Protein AF-A0A9D4CAH9-F1 (afdb_monomer)

Foldseek 3Di:
DPPPDDDDDPVVCVVLLHFQPPQPDDEQRRVLVVLSQVVQPHDDDDDPVDDDDDDDDPDDPDDDPDDPRHVVNVLVSLVQRVVVNSVVVCVVVVNDPPPPPVPPPPPRRPDND

Organism: Dreissena polymorpha (NCBI:txid45954)

Structure (mmCIF, N/CA/C/O backbone):
data_AF-A0A9D4CAH9-F1
#
_entry.id   AF-A0A9D4CAH9-F1
#
loop_
_atom_site.group_PDB
_atom_site.id
_atom_site.type_symbol
_atom_site.label_atom_id
_atom_site.label_alt_id
_atom_site.label_comp_id
_atom_site.label_asym_id
_atom_site.label_entity_id
_atom_site.label_seq_id
_atom_site.pdbx_PDB_ins_code
_atom_site.Cartn_x
_atom_site.Cartn_y
_atom_site.Cartn_z
_atom_site.occupancy
_atom_site.B_iso_or_equiv
_atom_site.auth_seq_id
_atom_site.auth_comp_id
_atom_site.auth_asym_id
_atom_site.auth_atom_id
_atom_site.pdbx_PDB_model_num
ATOM 1 N N . MET A 1 1 ? 2.549 -4.956 3.565 1.00 95.00 1 MET A N 1
ATOM 2 C CA . MET A 1 1 ? 2.276 -6.246 2.878 1.00 95.00 1 MET A CA 1
ATOM 3 C C . MET A 1 1 ? 3.073 -6.367 1.583 1.00 95.00 1 MET A C 1
ATOM 5 O O . MET A 1 1 ? 3.608 -5.366 1.116 1.00 95.00 1 MET A O 1
ATOM 9 N N . ALA A 1 2 ? 3.131 -7.566 0.989 1.00 93.81 2 ALA A N 1
ATOM 10 C CA . ALA A 1 2 ? 3.801 -7.791 -0.297 1.00 93.81 2 ALA A CA 1
ATOM 11 C C . ALA A 1 2 ? 3.074 -7.129 -1.487 1.00 93.81 2 ALA A C 1
ATOM 13 O O . ALA A 1 2 ? 3.735 -6.618 -2.380 1.00 93.81 2 ALA A O 1
ATOM 14 N N . GLY A 1 3 ? 1.734 -7.086 -1.477 1.00 92.69 3 GLY A N 1
ATOM 15 C CA . GLY A 1 3 ? 0.922 -6.323 -2.439 1.00 92.69 3 GLY A CA 1
ATOM 16 C C . GLY A 1 3 ? 0.039 -7.178 -3.340 1.00 92.69 3 GLY A C 1
ATOM 17 O O . GLY A 1 3 ? -1.171 -7.011 -3.331 1.00 92.69 3 GLY A O 1
ATOM 18 N N . GLY A 1 4 ? 0.617 -8.128 -4.079 1.00 92.62 4 GLY A N 1
ATOM 19 C CA . GLY A 1 4 ? -0.118 -8.876 -5.114 1.00 92.62 4 GLY A CA 1
ATOM 20 C C . GLY A 1 4 ? -1.135 -9.908 -4.610 1.00 92.62 4 GLY A C 1
ATOM 21 O O . GLY A 1 4 ? -1.944 -10.395 -5.391 1.00 92.62 4 GLY A O 1
ATOM 22 N N . LEU A 1 5 ? -1.092 -10.268 -3.325 1.00 97.00 5 LEU A N 1
ATOM 23 C CA . LEU A 1 5 ? -1.950 -11.288 -2.717 1.00 97.00 5 LEU A CA 1
ATOM 24 C C . LEU A 1 5 ? -2.416 -10.793 -1.347 1.00 97.00 5 LEU A C 1
ATOM 26 O O . LEU A 1 5 ? -1.614 -10.697 -0.418 1.00 97.00 5 LEU A O 1
ATOM 30 N N . PHE A 1 6 ? -3.699 -10.463 -1.230 1.00 97.56 6 PHE A N 1
ATOM 31 C CA . PHE A 1 6 ? -4.357 -10.086 0.021 1.00 97.56 6 PHE A CA 1
ATOM 32 C C . PHE A 1 6 ? -5.879 -10.203 -0.135 1.00 97.56 6 PHE A C 1
ATOM 34 O O . PHE A 1 6 ? -6.393 -10.293 -1.249 1.00 97.56 6 PHE A O 1
ATOM 41 N N . ALA A 1 7 ? -6.600 -10.180 0.984 1.00 97.50 7 ALA A N 1
ATOM 42 C CA . ALA A 1 7 ? -8.052 -10.061 1.009 1.00 97.50 7 ALA A CA 1
ATOM 43 C C . ALA A 1 7 ? -8.438 -8.842 1.850 1.00 97.50 7 ALA A C 1
ATOM 45 O O . ALA A 1 7 ? -7.831 -8.579 2.886 1.00 97.50 7 ALA A O 1
ATOM 46 N N . ILE A 1 8 ? -9.442 -8.091 1.401 1.00 97.69 8 ILE A N 1
ATOM 47 C CA . ILE A 1 8 ? -9.942 -6.905 2.097 1.00 97.69 8 ILE A CA 1
ATOM 48 C C . ILE A 1 8 ? -11.450 -6.783 1.887 1.00 97.69 8 ILE A C 1
ATOM 50 O O . ILE A 1 8 ? -11.975 -7.105 0.820 1.00 97.69 8 ILE A O 1
ATOM 54 N N . SER A 1 9 ? -12.166 -6.281 2.893 1.00 97.69 9 SER A N 1
ATOM 55 C CA . SER A 1 9 ? -13.575 -5.923 2.723 1.00 97.69 9 SER A CA 1
ATOM 56 C C . SER A 1 9 ? -13.721 -4.824 1.672 1.00 97.69 9 SER A C 1
ATOM 58 O O . SER A 1 9 ? -13.107 -3.764 1.781 1.00 97.69 9 SER A O 1
ATOM 60 N N . SER A 1 10 ? -14.603 -5.032 0.691 1.00 96.94 10 SER A N 1
ATOM 61 C CA . SER A 1 10 ? -14.887 -4.051 -0.364 1.00 96.94 10 SER A CA 1
ATOM 62 C C . SER A 1 10 ? -15.371 -2.704 0.201 1.00 96.94 10 SER A C 1
ATOM 64 O O . SER A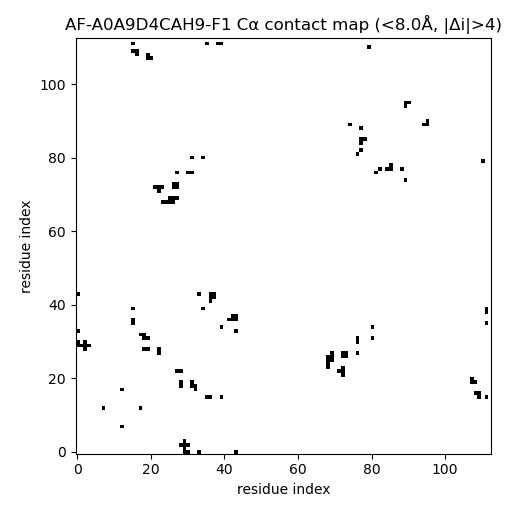 1 10 ? -15.002 -1.639 -0.296 1.00 96.94 10 SER A O 1
ATOM 66 N N . LYS A 1 11 ? -16.154 -2.732 1.292 1.00 96.94 11 LYS A N 1
ATOM 67 C CA . LYS A 1 11 ? -16.609 -1.521 1.995 1.00 96.94 11 LYS A CA 1
ATOM 68 C C . LYS A 1 11 ? -15.441 -0.793 2.663 1.00 96.94 11 LYS A C 1
ATOM 70 O O . LYS A 1 11 ? -15.360 0.427 2.568 1.00 96.94 11 LYS A O 1
ATOM 75 N N . PHE A 1 12 ? -14.543 -1.534 3.313 1.00 95.31 12 PHE A N 1
ATOM 76 C CA . PHE A 1 12 ? -13.366 -0.955 3.961 1.00 95.31 12 PHE A CA 1
ATOM 77 C C . PHE A 1 12 ? -12.377 -0.391 2.932 1.00 95.31 12 PHE A C 1
ATOM 79 O O . PHE A 1 12 ? -11.926 0.737 3.083 1.00 95.31 12 PHE A O 1
ATOM 86 N N . PHE A 1 13 ? -12.140 -1.101 1.827 1.00 95.81 13 PHE A N 1
ATOM 87 C CA . PHE A 1 13 ? -11.284 -0.631 0.737 1.00 95.81 13 PHE A CA 1
ATOM 88 C C . PHE A 1 13 ? -11.771 0.693 0.131 1.00 95.81 13 PHE A C 1
ATOM 90 O O . PHE A 1 13 ? -10.981 1.613 -0.069 1.00 95.81 13 PHE A O 1
ATOM 97 N N . ARG A 1 14 ? -13.087 0.835 -0.089 1.00 94.31 14 ARG A N 1
ATOM 98 C CA . ARG A 1 14 ? -13.683 2.113 -0.513 1.00 94.31 14 ARG A CA 1
ATOM 99 C C . ARG A 1 14 ? -13.557 3.203 0.549 1.00 94.31 14 ARG A C 1
ATOM 101 O O . ARG A 1 14 ? -13.268 4.340 0.198 1.00 94.31 14 ARG A O 1
ATOM 108 N N . LYS A 1 15 ? -13.738 2.868 1.832 1.00 92.88 15 LYS A N 1
ATOM 109 C CA . LYS A 1 15 ? -13.561 3.820 2.943 1.00 92.88 15 LYS A CA 1
ATOM 110 C C . LYS A 1 15 ? -12.132 4.378 2.996 1.00 92.88 15 LYS A C 1
ATOM 112 O O . LYS A 1 15 ? -11.965 5.553 3.282 1.00 92.88 15 LYS A O 1
ATOM 117 N N . LEU A 1 16 ? -11.126 3.561 2.680 1.00 92.81 16 LEU A N 1
ATOM 118 C CA . LEU A 1 16 ? -9.723 3.985 2.582 1.00 92.81 16 LEU A CA 1
ATOM 119 C C . LEU A 1 16 ? -9.407 4.816 1.319 1.00 92.81 16 LEU A C 1
ATOM 121 O O . LEU A 1 16 ? -8.257 5.198 1.109 1.00 92.81 16 LEU A O 1
ATOM 125 N N . GLY A 1 17 ? -10.391 5.074 0.452 1.00 92.56 17 GLY A N 1
ATOM 126 C CA . GLY A 1 17 ? -10.183 5.800 -0.802 1.00 92.56 17 GLY A CA 1
ATOM 127 C C . GLY A 1 17 ? -9.533 4.969 -1.906 1.00 92.56 17 GLY A C 1
ATOM 128 O O . GLY A 1 17 ? -8.993 5.539 -2.847 1.00 92.56 17 GLY A O 1
ATOM 129 N N . THR A 1 18 ? -9.576 3.634 -1.816 1.00 93.56 18 THR A N 1
ATOM 130 C CA . THR A 1 18 ? -8.938 2.713 -2.777 1.00 93.56 18 THR A CA 1
ATOM 131 C C . THR A 1 18 ? -7.436 3.002 -2.954 1.00 93.56 18 THR A C 1
ATOM 133 O O . THR A 1 18 ? -6.807 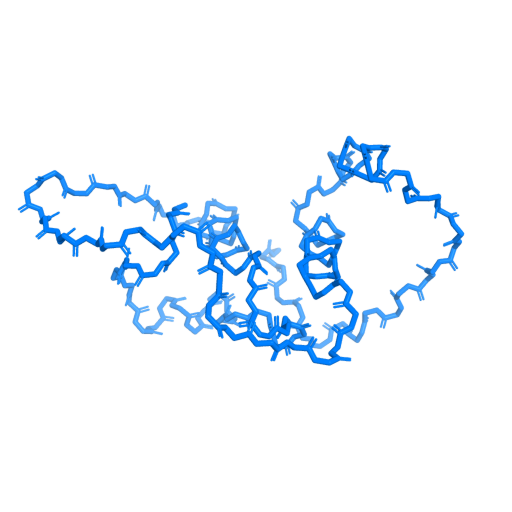3.454 -1.999 1.00 93.56 18 THR A O 1
ATOM 136 N N . TYR A 1 19 ? -6.842 2.720 -4.117 1.00 93.25 19 TYR A N 1
ATOM 137 C CA . TYR A 1 19 ? -5.454 3.093 -4.422 1.00 93.25 19 TYR A CA 1
ATOM 138 C C . TYR A 1 19 ? -5.350 4.554 -4.884 1.00 93.25 19 TYR A C 1
ATOM 140 O O . TYR A 1 19 ? -6.302 5.094 -5.447 1.00 93.25 19 TYR A O 1
ATOM 148 N N . ASP A 1 20 ? -4.183 5.180 -4.697 1.00 91.81 20 ASP A N 1
ATOM 149 C CA . ASP A 1 20 ? -3.873 6.476 -5.316 1.00 91.81 20 ASP A CA 1
ATOM 150 C C . ASP A 1 20 ? -3.968 6.374 -6.849 1.00 91.81 20 ASP A C 1
ATOM 152 O O . ASP A 1 20 ? -3.172 5.698 -7.500 1.00 91.81 20 ASP A O 1
ATOM 156 N N . SER A 1 21 ? -4.937 7.084 -7.430 1.00 89.94 21 SER A N 1
ATOM 157 C CA . SER A 1 21 ? -5.133 7.171 -8.886 1.00 89.94 21 SER A CA 1
ATOM 158 C C . SER A 1 21 ? -3.966 7.831 -9.631 1.00 89.94 21 SER A C 1
ATOM 160 O O . SER A 1 21 ? -3.881 7.718 -10.849 1.00 89.94 21 SER A O 1
ATOM 162 N N . GLY A 1 22 ? -3.061 8.507 -8.916 1.00 87.00 22 GLY A N 1
ATOM 163 C CA . GLY A 1 22 ? -1.830 9.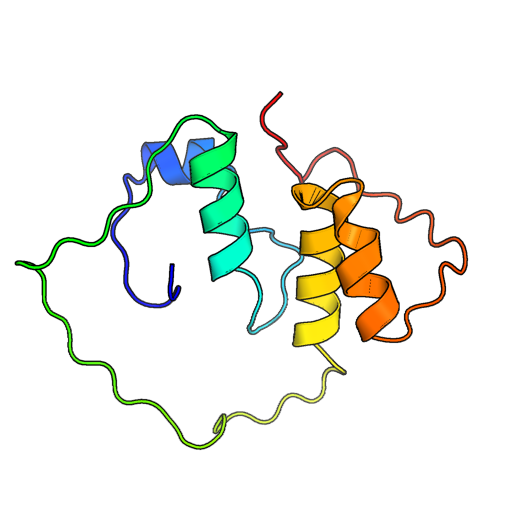072 -9.464 1.00 87.00 22 GLY A CA 1
ATOM 164 C C . GLY A 1 22 ? -0.655 8.092 -9.550 1.00 87.00 22 GLY A C 1
ATOM 165 O O . GLY A 1 22 ? 0.419 8.501 -10.013 1.00 87.00 22 GLY A O 1
ATOM 166 N N . PHE A 1 23 ? -0.814 6.843 -9.095 1.00 88.50 23 PHE A N 1
ATOM 167 C CA . PHE A 1 23 ? 0.184 5.797 -9.311 1.00 88.50 23 PHE A CA 1
ATOM 168 C C . PHE A 1 23 ? 0.142 5.273 -10.742 1.00 88.50 23 PHE A C 1
ATOM 170 O O . PHE A 1 23 ? -0.906 4.898 -11.261 1.00 88.50 23 PHE A O 1
ATOM 177 N N . ASP A 1 24 ? 1.323 5.190 -11.349 1.00 84.12 24 ASP A N 1
ATOM 178 C CA . ASP A 1 24 ? 1.496 4.628 -12.683 1.00 84.12 24 ASP A CA 1
ATOM 179 C C . ASP A 1 24 ? 2.010 3.190 -12.590 1.00 84.12 24 ASP A C 1
ATOM 181 O O . ASP A 1 24 ? 2.918 2.916 -11.811 1.00 84.12 24 ASP A O 1
ATOM 185 N N . ILE A 1 25 ? 1.487 2.310 -13.450 1.00 84.06 25 ILE A N 1
ATOM 186 C CA . ILE A 1 25 ? 1.965 0.954 -13.792 1.00 84.06 25 ILE A CA 1
ATOM 187 C C . ILE A 1 25 ? 2.273 0.028 -12.602 1.00 84.06 25 ILE A C 1
ATOM 189 O O . ILE A 1 25 ? 1.585 -0.974 -12.425 1.00 84.06 25 ILE A O 1
ATOM 193 N N . TRP A 1 26 ? 3.351 0.280 -11.859 1.00 85.44 26 TRP A N 1
ATOM 194 C CA . TRP A 1 26 ? 3.827 -0.593 -10.795 1.00 85.44 26 TRP A CA 1
ATOM 195 C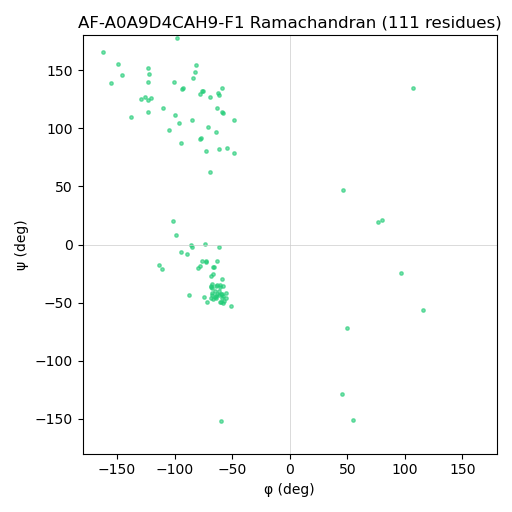 C . TRP A 1 26 ? 4.659 0.141 -9.739 1.00 85.44 26 TRP A C 1
ATOM 197 O O . TRP A 1 26 ? 5.559 0.921 -10.065 1.00 85.44 26 TRP A O 1
ATOM 207 N N . GLY A 1 27 ? 4.431 -0.220 -8.475 1.00 88.19 27 GLY A N 1
ATOM 208 C CA . GLY A 1 27 ? 5.301 0.083 -7.351 1.00 88.19 27 GLY A CA 1
ATOM 209 C C . GLY A 1 27 ? 4.726 1.151 -6.429 1.00 88.19 27 GLY A C 1
ATOM 210 O O . GLY A 1 27 ? 4.292 2.207 -6.880 1.00 88.19 27 GLY A O 1
ATOM 211 N N . GLY A 1 28 ? 4.794 0.894 -5.121 1.00 92.44 28 GLY A N 1
ATOM 212 C CA . GLY A 1 28 ? 4.345 1.806 -4.065 1.00 92.44 28 GLY A CA 1
ATOM 213 C C . GLY A 1 28 ? 2.931 1.522 -3.555 1.00 92.44 28 GLY A C 1
ATOM 214 O O . GLY A 1 28 ? 2.649 1.803 -2.392 1.00 92.44 28 GLY A O 1
ATOM 215 N N . GLU A 1 29 ? 2.066 0.883 -4.345 1.00 94.88 29 GLU A N 1
ATOM 216 C CA . GLU A 1 29 ? 0.669 0.609 -3.983 1.00 94.88 29 GLU A CA 1
ATOM 217 C C . GLU A 1 29 ? 0.527 -0.305 -2.761 1.00 94.88 29 GLU A C 1
ATOM 219 O O . GLU A 1 29 ? -0.356 -0.135 -1.920 1.00 94.88 29 GLU A O 1
ATOM 224 N N . ASN A 1 30 ? 1.445 -1.258 -2.616 1.00 95.81 30 ASN A N 1
ATOM 225 C CA . ASN A 1 30 ? 1.489 -2.169 -1.482 1.00 95.81 30 ASN A CA 1
ATOM 226 C C . ASN A 1 30 ? 1.841 -1.448 -0.173 1.00 95.81 30 ASN A C 1
ATOM 228 O O . ASN A 1 30 ? 1.313 -1.799 0.886 1.00 95.81 30 ASN A O 1
ATOM 232 N N .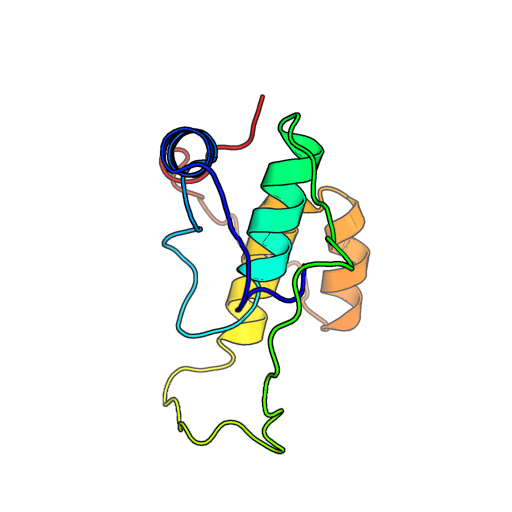 LEU A 1 31 ? 2.735 -0.459 -0.240 1.00 96.44 31 LEU A N 1
ATOM 233 C CA . LEU A 1 31 ? 3.143 0.360 0.898 1.00 96.44 31 LEU A CA 1
ATOM 234 C C . LEU A 1 31 ? 2.047 1.363 1.254 1.00 96.44 31 LEU A C 1
ATOM 236 O O . LEU A 1 31 ? 1.680 1.456 2.420 1.00 96.44 31 LEU A O 1
ATOM 240 N N . GLU A 1 32 ? 1.474 2.037 0.258 1.00 95.75 32 GLU A N 1
ATOM 241 C CA . GLU A 1 32 ? 0.400 3.013 0.446 1.00 95.75 32 GLU A CA 1
ATOM 242 C C . GLU A 1 32 ? -0.809 2.390 1.145 1.00 95.75 32 GLU A C 1
ATOM 244 O O . GLU A 1 32 ? -1.232 2.873 2.195 1.00 95.75 32 GLU A O 1
ATOM 249 N N . LEU A 1 33 ? -1.289 1.247 0.648 1.00 95.62 33 LEU A N 1
ATOM 250 C CA . LEU A 1 33 ? -2.425 0.568 1.259 1.00 95.62 33 LEU A CA 1
ATOM 251 C C . LEU A 1 33 ? -2.074 -0.004 2.645 1.00 95.62 33 LEU A C 1
ATOM 253 O O . LEU A 1 33 ? -2.943 -0.089 3.515 1.00 95.62 33 LEU A O 1
ATOM 257 N N . SER A 1 34 ? -0.799 -0.340 2.895 1.00 96.75 34 SER A N 1
ATOM 258 C CA . SER A 1 34 ? -0.336 -0.720 4.238 1.00 96.75 34 SER A CA 1
ATOM 259 C C . SER A 1 34 ? -0.398 0.462 5.208 1.00 96.75 34 SER A C 1
ATOM 261 O O . SER A 1 34 ? -0.921 0.305 6.309 1.00 96.75 34 SER A O 1
ATOM 263 N N . PHE A 1 35 ? 0.099 1.637 4.809 1.00 96.00 35 PHE A N 1
ATOM 264 C CA . PHE A 1 35 ? 0.072 2.847 5.634 1.00 96.00 35 PHE A CA 1
ATOM 265 C C . PHE A 1 35 ? -1.351 3.323 5.886 1.00 96.00 35 PHE A C 1
ATOM 267 O O . PHE A 1 35 ? -1.703 3.542 7.040 1.00 96.00 35 PHE A O 1
ATOM 274 N N . LYS A 1 36 ? -2.202 3.356 4.853 1.00 95.12 36 LYS A N 1
ATOM 275 C CA . LYS A 1 36 ? -3.644 3.596 4.993 1.00 95.12 36 LYS A CA 1
ATOM 276 C C . LYS A 1 36 ? -4.258 2.678 6.036 1.00 95.12 36 LYS A C 1
ATOM 278 O O . LYS A 1 36 ? -4.901 3.140 6.966 1.00 95.12 36 LYS A O 1
ATOM 283 N N . THR A 1 37 ? -4.041 1.372 5.909 1.00 95.62 37 THR A N 1
ATOM 284 C CA . THR A 1 37 ? -4.651 0.405 6.828 1.00 95.62 37 THR A CA 1
ATOM 285 C C . THR A 1 37 ? -4.215 0.659 8.271 1.00 95.62 37 THR A C 1
ATOM 287 O O . THR A 1 37 ? -5.076 0.785 9.134 1.00 95.62 37 THR A O 1
ATOM 290 N N . TRP A 1 38 ? -2.913 0.810 8.530 1.00 95.88 38 TRP A N 1
ATOM 291 C CA . TRP A 1 38 ? -2.392 1.031 9.884 1.00 95.88 38 TRP A CA 1
ATOM 292 C C . TRP A 1 38 ? -2.777 2.389 10.477 1.00 95.88 38 TRP A C 1
ATOM 294 O O . TRP A 1 38 ? -3.203 2.466 11.626 1.00 95.88 38 TRP A O 1
ATOM 304 N N . MET A 1 39 ? -2.637 3.466 9.707 1.00 94.88 39 MET A N 1
ATOM 305 C CA . MET A 1 39 ? -2.834 4.833 10.199 1.00 94.88 39 MET A CA 1
ATOM 306 C C . MET A 1 39 ? -4.315 5.221 10.282 1.00 94.88 39 MET A C 1
ATOM 308 O O . MET A 1 39 ? -4.662 6.131 11.024 1.00 94.88 39 MET A O 1
ATOM 312 N N . CYS A 1 40 ? -5.197 4.524 9.560 1.00 94.31 40 CYS A N 1
ATOM 313 C CA . CYS A 1 40 ? -6.637 4.794 9.532 1.00 94.31 40 CYS A CA 1
ATOM 314 C C . CYS A 1 40 ? -7.470 3.829 10.397 1.00 94.31 40 CYS A C 1
ATOM 316 O O . CYS A 1 40 ? -8.67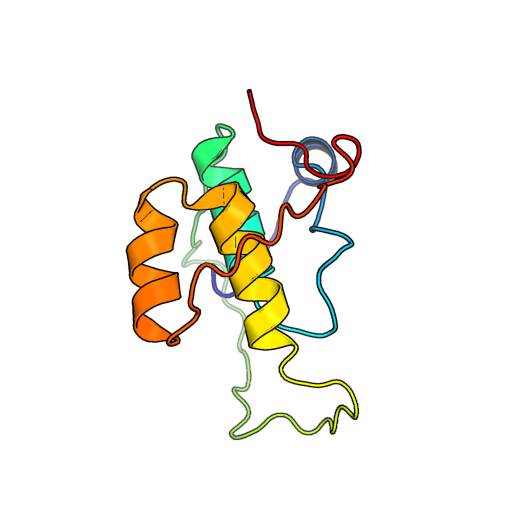5 3.681 10.169 1.00 94.31 40 CYS A O 1
ATOM 318 N N . GLY A 1 41 ? -6.843 3.149 11.363 1.00 92.75 41 GLY A N 1
ATOM 319 C CA . GLY A 1 41 ? -7.538 2.312 12.349 1.00 92.75 41 GLY A CA 1
ATOM 320 C C . GLY A 1 41 ? -7.936 0.914 11.865 1.00 92.75 41 GLY A C 1
ATOM 321 O O . GLY A 1 41 ? -8.853 0.315 12.423 1.00 92.75 41 GLY A O 1
ATOM 322 N N . GLY A 1 42 ? -7.290 0.397 10.820 1.00 95.44 42 GLY A N 1
ATOM 323 C CA . GLY A 1 42 ? -7.359 -1.012 10.431 1.00 95.44 42 GLY A CA 1
ATOM 324 C C . GLY A 1 42 ? -6.169 -1.820 10.952 1.00 95.44 42 GLY A C 1
ATOM 325 O O . GLY A 1 42 ? -5.238 -1.286 11.552 1.00 95.44 42 GLY A O 1
ATOM 326 N N . THR A 1 43 ? -6.180 -3.122 10.675 1.00 97.00 43 THR A N 1
ATOM 327 C CA . THR A 1 43 ? -5.063 -4.033 10.956 1.00 97.00 43 THR A CA 1
ATOM 328 C C . THR A 1 43 ? -4.611 -4.729 9.680 1.00 97.00 43 THR A C 1
ATOM 330 O O . THR A 1 43 ? -5.382 -4.909 8.734 1.00 97.00 43 THR A O 1
ATOM 333 N N . LEU A 1 44 ? -3.334 -5.103 9.639 1.00 96.94 44 LEU A N 1
ATOM 334 C CA . LEU A 1 44 ? -2.744 -5.832 8.524 1.00 96.94 44 LEU A CA 1
ATOM 335 C C . LEU A 1 44 ? -2.133 -7.130 9.043 1.00 96.94 44 LEU A C 1
ATOM 337 O O . LEU A 1 44 ? -1.164 -7.108 9.798 1.00 96.94 44 LEU A O 1
ATOM 341 N N . GLU A 1 45 ? -2.702 -8.257 8.622 1.00 96.88 45 GLU A N 1
ATOM 342 C CA . GLU A 1 45 ? -2.413 -9.573 9.194 1.00 96.88 45 GLU A CA 1
ATOM 343 C C . GLU A 1 45 ? -1.893 -10.548 8.138 1.00 96.88 45 GLU A C 1
ATOM 345 O O . GLU A 1 45 ? -2.285 -10.517 6.972 1.00 96.88 45 GLU A O 1
ATOM 350 N N . THR A 1 46 ? -0.995 -11.438 8.560 1.00 97.19 46 THR A N 1
ATOM 351 C CA . THR A 1 46 ? -0.527 -12.566 7.747 1.00 97.19 46 THR A CA 1
ATOM 352 C C . THR A 1 46 ? -1.075 -13.849 8.352 1.00 97.19 46 THR A C 1
ATOM 354 O O . THR A 1 46 ? -0.746 -14.182 9.487 1.00 97.19 46 THR A O 1
ATOM 357 N N . ILE A 1 47 ? -1.908 -14.568 7.600 1.00 97.88 47 ILE A N 1
ATOM 358 C CA . ILE A 1 47 ? -2.619 -15.755 8.086 1.00 97.88 47 ILE A CA 1
ATOM 359 C C . ILE A 1 47 ? -1.834 -17.017 7.690 1.00 97.88 47 ILE A C 1
ATOM 361 O O . ILE A 1 47 ? -1.895 -17.414 6.527 1.00 97.88 47 ILE A O 1
ATOM 365 N N . PRO A 1 48 ? -1.120 -17.696 8.610 1.00 98.00 48 PRO A N 1
ATOM 366 C CA . PRO A 1 48 ? -0.214 -18.803 8.263 1.00 98.00 48 PRO A CA 1
ATOM 367 C C . PRO A 1 48 ? -0.924 -20.050 7.703 1.00 98.00 48 PRO A C 1
ATOM 369 O O . PRO A 1 48 ? -0.299 -20.886 7.039 1.00 98.00 48 PRO A O 1
ATOM 372 N N . CYS A 1 49 ? -2.229 -20.175 7.959 1.00 98.38 49 CYS A N 1
ATOM 373 C CA . CYS A 1 49 ? -3.081 -21.235 7.419 1.00 98.38 49 CYS A CA 1
ATOM 374 C C . CYS A 1 49 ? -3.496 -20.992 5.958 1.00 98.38 49 CYS A C 1
ATOM 376 O O . CYS A 1 49 ? -3.882 -21.938 5.279 1.00 98.38 49 CYS A O 1
ATOM 378 N N . SER A 1 50 ? -3.403 -19.755 5.457 1.00 97.88 50 SER A N 1
ATOM 379 C CA . SER A 1 50 ? -3.716 -19.405 4.069 1.00 97.88 50 SER A CA 1
ATOM 380 C C . SER A 1 50 ? -2.423 -19.292 3.267 1.00 97.88 50 SER A C 1
ATOM 382 O O . SER A 1 50 ? -1.607 -18.402 3.505 1.00 97.88 50 SER A O 1
ATOM 384 N N . ARG A 1 51 ? -2.195 -20.226 2.339 1.00 97.81 51 ARG A N 1
ATOM 385 C CA . ARG A 1 51 ? -0.922 -20.355 1.617 1.00 97.81 51 ARG A CA 1
ATOM 386 C C . ARG A 1 51 ? -1.154 -20.275 0.116 1.00 97.81 51 ARG A C 1
ATOM 388 O O . ARG A 1 51 ? -1.904 -21.070 -0.437 1.00 97.81 51 ARG A O 1
ATOM 395 N N . VAL A 1 52 ? -0.466 -19.344 -0.540 1.00 97.62 52 VAL A N 1
ATOM 396 C CA . VAL A 1 52 ? -0.490 -19.172 -1.998 1.00 97.62 52 VAL A CA 1
ATOM 397 C C . VAL A 1 52 ? 0.948 -19.118 -2.503 1.00 97.62 52 VAL A C 1
ATOM 399 O O . VAL A 1 52 ? 1.748 -18.313 -2.028 1.00 97.62 52 VAL A O 1
ATOM 402 N N . GLY A 1 53 ? 1.287 -19.989 -3.455 1.00 97.06 53 GLY A N 1
ATOM 403 C CA . GLY A 1 53 ? 2.588 -19.966 -4.120 1.00 97.06 53 GLY A CA 1
ATOM 404 C C . GLY A 1 53 ? 2.669 -18.825 -5.134 1.00 97.06 53 GLY A C 1
ATOM 405 O O . GLY A 1 53 ? 1.770 -18.662 -5.954 1.00 97.06 53 GLY A O 1
ATOM 406 N N . HIS A 1 54 ? 3.756 -18.053 -5.105 1.00 96.38 54 HIS A N 1
ATOM 407 C CA . HIS A 1 54 ? 4.024 -16.983 -6.067 1.00 96.38 54 HIS A CA 1
ATOM 408 C C . HIS A 1 54 ? 5.402 -17.182 -6.708 1.00 96.38 54 HIS A C 1
ATOM 410 O O . HIS A 1 54 ? 6.407 -17.311 -6.009 1.00 96.38 54 HIS A O 1
ATOM 416 N N . VAL A 1 55 ? 5.461 -17.195 -8.043 1.00 95.31 55 VAL A N 1
ATOM 417 C CA . VAL A 1 55 ? 6.717 -17.352 -8.790 1.00 95.31 55 VAL A CA 1
ATOM 418 C C . VAL A 1 55 ? 7.383 -15.989 -8.951 1.00 95.31 55 VAL A C 1
ATOM 420 O O . VAL A 1 55 ? 6.951 -15.155 -9.749 1.00 95.31 55 VAL A O 1
ATOM 423 N N . TYR A 1 56 ? 8.467 -15.766 -8.209 1.00 93.25 56 TYR A N 1
ATOM 424 C CA . TYR A 1 56 ? 9.263 -14.552 -8.349 1.00 93.25 56 TYR A CA 1
ATOM 425 C C . TYR A 1 56 ? 10.003 -14.536 -9.684 1.00 93.25 56 TYR A C 1
ATOM 427 O O . TYR A 1 56 ? 10.736 -15.460 -10.040 1.00 93.25 56 TYR A O 1
ATOM 435 N N . ARG A 1 57 ? 9.822 -13.448 -10.429 1.00 90.12 57 ARG A N 1
ATOM 436 C CA . ARG A 1 57 ? 10.526 -13.219 -11.689 1.00 90.12 57 ARG A CA 1
ATOM 437 C C . ARG A 1 57 ? 11.895 -12.612 -11.404 1.00 90.12 57 ARG A C 1
ATOM 439 O O . ARG A 1 57 ? 12.023 -11.751 -10.541 1.00 90.12 57 ARG A O 1
ATOM 446 N N . LYS A 1 58 ? 12.907 -12.999 -12.187 1.00 89.19 58 LYS A N 1
ATOM 447 C CA . LYS A 1 58 ? 14.248 -12.388 -12.111 1.00 89.19 58 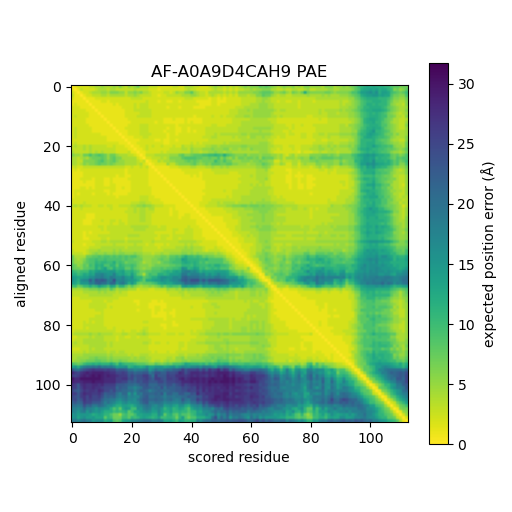LYS A CA 1
ATOM 448 C C . LYS A 1 58 ? 14.251 -10.927 -12.574 1.00 89.19 58 LYS A C 1
ATOM 450 O O . LYS A 1 58 ? 15.041 -10.136 -12.074 1.00 89.19 58 LYS A O 1
ATOM 455 N N . ARG A 1 59 ? 13.412 -10.583 -13.558 1.00 84.00 59 ARG A N 1
ATOM 456 C CA . ARG A 1 59 ? 13.247 -9.232 -14.124 1.00 84.00 59 ARG A CA 1
ATOM 457 C C . ARG A 1 59 ? 11.805 -9.035 -14.596 1.00 84.00 59 ARG A C 1
ATOM 459 O O . ARG A 1 59 ? 11.129 -10.018 -14.912 1.00 84.00 59 ARG A O 1
ATOM 466 N N . SER A 1 60 ? 11.349 -7.782 -14.653 1.00 80.62 60 SER A N 1
ATOM 467 C CA . SER A 1 60 ? 10.067 -7.450 -15.285 1.00 80.62 60 SER A CA 1
ATOM 468 C C . SER A 1 60 ? 10.122 -7.822 -16.774 1.00 80.62 60 SER A C 1
ATOM 470 O O . SER A 1 60 ? 11.093 -7.458 -17.439 1.00 80.62 60 SER A O 1
ATOM 472 N N . PRO A 1 61 ? 9.130 -8.556 -17.309 1.00 80.44 61 PRO A N 1
ATOM 473 C CA . PRO A 1 61 ? 9.071 -8.887 -18.734 1.00 80.44 61 PRO A CA 1
ATOM 474 C C . PRO A 1 61 ? 8.606 -7.696 -19.588 1.00 80.44 61 PRO A C 1
ATOM 476 O O . PRO A 1 61 ? 8.718 -7.742 -20.809 1.00 80.44 61 PRO A O 1
ATOM 479 N N . TYR A 1 62 ? 8.045 -6.662 -18.956 1.00 78.62 62 TYR A N 1
ATOM 480 C CA . TYR A 1 62 ? 7.442 -5.525 -19.630 1.00 78.62 62 TYR A CA 1
ATOM 481 C C . TYR A 1 62 ? 8.467 -4.408 -19.788 1.00 78.62 62 TYR A C 1
ATOM 483 O O . TYR A 1 62 ? 9.179 -4.069 -18.841 1.00 78.62 62 TYR A O 1
ATOM 491 N N . LYS A 1 63 ? 8.522 -3.841 -20.993 1.00 72.81 63 LYS A N 1
ATOM 492 C CA . LYS A 1 63 ? 9.229 -2.592 -21.265 1.00 72.81 63 LYS A CA 1
ATOM 493 C C . LYS A 1 63 ? 8.232 -1.452 -21.120 1.00 72.81 63 LYS A C 1
ATOM 495 O O . LYS A 1 63 ? 7.113 -1.553 -21.618 1.00 72.81 63 LYS A O 1
ATOM 500 N N . TRP A 1 64 ? 8.642 -0.400 -20.429 1.00 70.88 64 TRP A N 1
ATOM 501 C CA . TRP A 1 64 ? 7.840 0.799 -20.246 1.00 70.88 64 TRP A CA 1
ATOM 502 C C . TRP A 1 64 ? 8.626 1.969 -20.831 1.00 70.88 64 TRP A C 1
ATOM 504 O O . TRP A 1 64 ? 9.782 2.156 -20.463 1.00 70.88 64 TRP A O 1
ATOM 514 N N . ASP A 1 65 ? 8.005 2.728 -21.734 1.00 65.56 65 ASP A N 1
ATOM 515 C CA . ASP A 1 65 ? 8.615 3.916 -22.360 1.00 65.56 65 ASP A CA 1
ATOM 516 C C . ASP A 1 65 ? 8.441 5.190 -21.515 1.00 65.56 65 ASP A C 1
ATOM 518 O O . ASP A 1 65 ? 8.896 6.274 -21.871 1.00 65.56 65 ASP A O 1
ATOM 522 N N . VAL A 1 66 ? 7.780 5.066 -20.368 1.00 64.56 66 VAL A N 1
ATOM 523 C CA . VAL A 1 66 ? 7.705 6.103 -19.340 1.00 64.56 66 VAL A CA 1
ATOM 524 C C . VAL A 1 66 ? 8.965 6.056 -18.477 1.00 64.56 66 VAL A C 1
ATOM 526 O O . VAL A 1 66 ? 9.548 4.990 -18.304 1.00 64.56 66 VAL A O 1
ATOM 529 N N . GLY A 1 67 ? 9.398 7.214 -17.958 1.00 71.62 67 GLY A N 1
ATOM 530 C CA . GLY A 1 67 ? 10.606 7.362 -17.133 1.00 71.62 67 GLY A CA 1
ATOM 531 C C . GLY A 1 67 ? 10.600 6.523 -15.843 1.00 71.62 67 GLY A C 1
ATOM 532 O O . GLY A 1 67 ? 9.983 5.470 -15.753 1.00 71.62 67 GLY A O 1
ATOM 533 N N . ASN A 1 68 ? 11.289 6.956 -14.784 1.00 81.88 68 ASN A N 1
ATOM 534 C CA . ASN A 1 68 ? 11.353 6.154 -13.553 1.00 81.88 68 A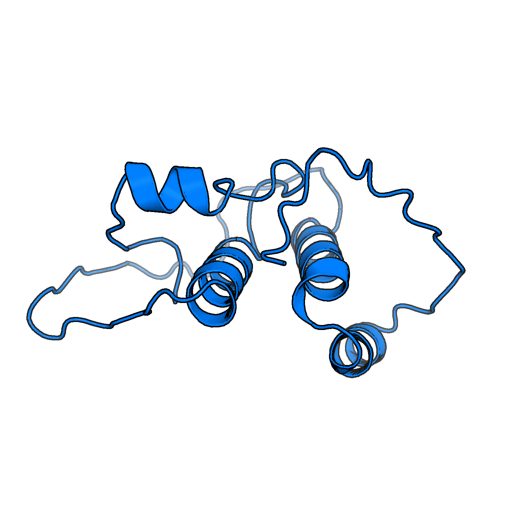SN A CA 1
ATOM 535 C C . ASN A 1 68 ? 10.015 6.173 -12.774 1.00 81.88 68 ASN A C 1
ATOM 537 O O . ASN A 1 68 ? 9.851 6.913 -11.803 1.00 81.88 68 ASN A O 1
ATOM 541 N N . VAL A 1 69 ? 9.062 5.346 -13.218 1.00 85.69 69 VAL A N 1
ATOM 542 C CA . VAL A 1 69 ? 7.701 5.199 -12.681 1.00 85.69 69 VAL A CA 1
ATOM 543 C C . VAL A 1 69 ? 7.726 4.871 -11.192 1.00 85.69 69 VAL A C 1
ATOM 545 O O . VAL A 1 69 ? 7.054 5.528 -10.398 1.00 85.69 69 VAL A O 1
ATOM 548 N N . LEU A 1 70 ? 8.581 3.923 -10.797 1.00 87.31 70 LEU A N 1
ATOM 549 C CA . LEU A 1 70 ? 8.733 3.525 -9.401 1.00 87.31 70 LEU A CA 1
ATOM 550 C C . LEU A 1 70 ? 9.140 4.715 -8.524 1.00 87.31 70 LEU A C 1
ATOM 552 O O . LEU A 1 70 ? 8.557 4.932 -7.464 1.00 87.31 70 LEU A O 1
ATOM 556 N N . ARG A 1 71 ? 10.122 5.510 -8.968 1.00 88.62 71 ARG A N 1
ATOM 557 C CA . ARG A 1 71 ? 10.565 6.701 -8.231 1.00 88.62 71 ARG A CA 1
ATOM 558 C C . ARG A 1 71 ? 9.429 7.708 -8.078 1.00 88.62 71 ARG A C 1
ATOM 560 O O . ARG A 1 71 ? 9.245 8.226 -6.982 1.00 88.62 71 ARG A O 1
ATOM 567 N N . ARG A 1 72 ? 8.647 7.960 -9.134 1.00 88.81 72 ARG A N 1
ATOM 568 C CA . ARG A 1 72 ? 7.496 8.876 -9.065 1.00 88.81 72 ARG A CA 1
ATOM 569 C C . ARG A 1 72 ? 6.471 8.410 -8.029 1.00 88.81 72 ARG A C 1
ATOM 571 O O . ARG A 1 72 ? 6.072 9.207 -7.182 1.00 88.81 72 ARG A O 1
ATOM 578 N N . ASN A 1 73 ? 6.073 7.139 -8.067 1.00 91.75 73 ASN A N 1
ATOM 579 C CA . ASN A 1 73 ? 5.078 6.599 -7.136 1.00 91.75 73 ASN A CA 1
ATOM 580 C C . ASN A 1 73 ? 5.572 6.650 -5.683 1.00 91.75 73 ASN A C 1
ATOM 582 O O . ASN A 1 73 ? 4.834 7.062 -4.791 1.00 91.75 73 ASN A O 1
ATOM 586 N N . LEU A 1 74 ? 6.839 6.297 -5.440 1.00 92.81 74 LEU A N 1
ATOM 587 C CA . LEU A 1 74 ? 7.420 6.324 -4.098 1.00 92.81 74 LEU A CA 1
ATOM 588 C C . LEU A 1 74 ? 7.590 7.745 -3.545 1.00 92.81 74 LEU A C 1
ATOM 590 O O . LEU A 1 74 ? 7.365 7.948 -2.356 1.00 92.81 74 LEU A O 1
ATOM 594 N N . VAL A 1 75 ? 7.931 8.733 -4.382 1.00 91.94 75 VAL A N 1
ATOM 595 C CA . VAL A 1 75 ? 7.958 10.147 -3.963 1.00 91.94 75 VAL A CA 1
ATOM 596 C C . VAL A 1 75 ? 6.557 10.620 -3.580 1.00 91.94 75 VAL A C 1
ATOM 598 O O . VAL A 1 75 ? 6.393 11.203 -2.513 1.00 91.94 75 VAL A O 1
ATOM 601 N N . ARG A 1 76 ? 5.527 10.314 -4.383 1.00 91.75 76 ARG A N 1
ATOM 602 C CA . ARG A 1 76 ? 4.132 10.643 -4.034 1.00 91.75 76 ARG A CA 1
ATOM 603 C C . ARG A 1 76 ? 3.720 10.031 -2.699 1.00 91.75 76 ARG A C 1
ATOM 605 O O . ARG A 1 76 ? 3.204 10.725 -1.830 1.00 91.75 76 ARG A O 1
ATOM 612 N N . LEU A 1 77 ? 4.000 8.742 -2.520 1.00 93.50 77 LEU A N 1
ATOM 613 C CA . LEU A 1 77 ? 3.740 8.028 -1.275 1.00 93.50 77 LEU A CA 1
ATOM 614 C C . LEU A 1 77 ? 4.457 8.675 -0.084 1.00 93.50 77 LEU A C 1
ATOM 616 O O . LEU A 1 77 ? 3.846 8.842 0.970 1.00 93.50 77 LEU A O 1
ATOM 620 N N . ALA A 1 78 ? 5.725 9.057 -0.252 1.00 93.69 78 ALA A N 1
ATOM 621 C CA . ALA A 1 78 ? 6.514 9.696 0.793 1.00 93.69 78 ALA A CA 1
ATOM 622 C C . ALA A 1 78 ? 5.939 11.061 1.195 1.00 93.69 78 ALA A C 1
ATOM 624 O O . ALA A 1 78 ? 5.795 11.333 2.385 1.00 93.69 78 ALA A O 1
ATOM 625 N N . GLU A 1 79 ? 5.556 11.884 0.218 1.00 91.25 79 GLU A N 1
ATOM 626 C CA . GLU A 1 79 ? 4.949 13.197 0.459 1.00 91.25 79 GLU A CA 1
ATOM 627 C C . GLU A 1 79 ? 3.631 13.114 1.237 1.00 91.25 79 GLU A C 1
ATOM 629 O O . GLU A 1 79 ? 3.343 13.993 2.046 1.00 91.25 79 GLU A O 1
ATOM 634 N N . VAL A 1 80 ? 2.841 12.060 1.015 1.00 90.88 80 VAL A N 1
ATOM 635 C CA . VAL A 1 80 ? 1.521 11.903 1.643 1.00 90.88 80 VAL A CA 1
ATOM 636 C C . VAL A 1 80 ? 1.592 11.227 3.012 1.00 90.88 80 VAL A C 1
ATOM 638 O O . VAL A 1 80 ? 0.896 11.650 3.935 1.00 90.88 80 VAL A O 1
ATOM 641 N N . TRP A 1 81 ? 2.389 10.163 3.147 1.00 92.50 81 TRP A N 1
ATOM 642 C CA . TRP A 1 81 ? 2.287 9.240 4.286 1.00 92.50 81 TRP A CA 1
ATOM 643 C C . TRP A 1 81 ? 3.465 9.282 5.253 1.00 92.50 81 TRP A C 1
ATOM 645 O O . TRP A 1 81 ? 3.310 8.836 6.386 1.00 92.50 81 TRP A O 1
ATOM 655 N N . LEU A 1 82 ? 4.638 9.769 4.835 1.00 93.19 82 LEU A N 1
ATOM 656 C CA . LEU A 1 82 ? 5.842 9.686 5.667 1.00 93.19 82 LEU A CA 1
ATOM 657 C C . LEU A 1 82 ? 6.101 10.937 6.512 1.00 93.19 82 LEU A C 1
ATOM 659 O O . LEU A 1 82 ? 7.010 10.906 7.334 1.00 93.19 82 LEU A O 1
ATOM 663 N N . ASP A 1 83 ? 5.336 12.019 6.355 1.00 91.56 83 ASP A N 1
ATOM 664 C CA . ASP A 1 83 ? 5.550 13.275 7.093 1.00 91.56 83 ASP A CA 1
ATOM 665 C C . ASP A 1 83 ? 7.038 13.672 7.110 1.00 91.56 83 ASP A C 1
ATOM 667 O O . ASP A 1 83 ? 7.698 13.666 6.073 1.00 91.56 83 ASP A O 1
ATOM 671 N N . ASN A 1 84 ? 7.605 13.956 8.285 1.00 93.62 84 ASN A N 1
ATOM 672 C CA . ASN A 1 84 ? 9.017 14.300 8.452 1.00 93.62 84 ASN A CA 1
ATOM 673 C C . ASN A 1 84 ? 9.972 13.137 8.122 1.00 93.62 84 ASN A C 1
ATOM 675 O O . ASN A 1 84 ? 11.144 13.370 7.839 1.00 93.62 84 ASN A O 1
ATOM 679 N N . TYR A 1 85 ? 9.499 11.886 8.106 1.00 93.62 85 TYR A N 1
ATOM 680 C CA . TYR A 1 85 ? 10.316 10.736 7.706 1.00 93.62 85 TYR A CA 1
ATOM 681 C C . TYR A 1 85 ? 10.586 10.696 6.200 1.00 93.62 85 TYR A C 1
ATOM 683 O O . TYR A 1 85 ? 11.507 9.993 5.773 1.00 93.62 85 TYR A O 1
ATOM 691 N N . LYS A 1 86 ? 9.845 11.462 5.382 1.00 93.44 86 LYS A N 1
ATOM 692 C CA . LYS A 1 86 ? 10.108 11.546 3.938 1.00 93.44 86 LYS A CA 1
ATOM 693 C C . LYS A 1 86 ? 11.522 12.038 3.638 1.00 93.44 86 LYS A C 1
ATOM 695 O O . LYS A 1 86 ? 12.114 11.599 2.657 1.00 93.44 86 LYS A O 1
ATOM 700 N N . GLU A 1 87 ? 12.099 12.859 4.517 1.00 91.25 87 GLU A N 1
ATOM 701 C CA . GLU A 1 87 ? 13.464 13.381 4.393 1.00 91.25 87 GLU A CA 1
ATOM 702 C C . GLU A 1 87 ? 14.499 12.262 4.251 1.00 91.25 87 GLU A C 1
ATOM 704 O O . GLU A 1 87 ? 15.365 12.330 3.382 1.00 91.25 87 GLU A O 1
ATOM 709 N N . TYR A 1 88 ? 14.367 11.181 5.026 1.00 92.88 88 TYR A N 1
ATOM 710 C CA . TYR A 1 88 ? 15.279 10.038 4.941 1.00 92.88 88 TYR A CA 1
ATOM 711 C C . TYR A 1 88 ? 15.205 9.332 3.586 1.00 92.88 88 TYR A C 1
ATOM 713 O O . TYR A 1 88 ? 16.216 8.844 3.078 1.00 92.88 88 TYR A O 1
ATOM 721 N N . TYR A 1 89 ? 14.011 9.262 2.994 1.00 91.12 89 TYR A N 1
ATOM 722 C CA . TYR A 1 89 ? 13.837 8.687 1.667 1.00 91.12 89 TYR A CA 1
ATOM 723 C C . TYR A 1 89 ? 14.404 9.614 0.587 1.00 91.12 89 TYR A C 1
ATOM 725 O O . TYR A 1 89 ? 15.205 9.168 -0.234 1.00 91.12 89 TYR A O 1
ATOM 733 N N . LEU A 1 90 ? 14.044 10.901 0.621 1.00 89.44 90 LEU A N 1
ATOM 734 C CA . LEU A 1 90 ? 14.457 11.901 -0.368 1.00 89.44 90 LEU A CA 1
ATOM 735 C C . LEU A 1 90 ? 15.980 12.093 -0.407 1.00 89.44 90 LEU A C 1
ATOM 737 O O . LEU A 1 90 ? 16.558 12.146 -1.49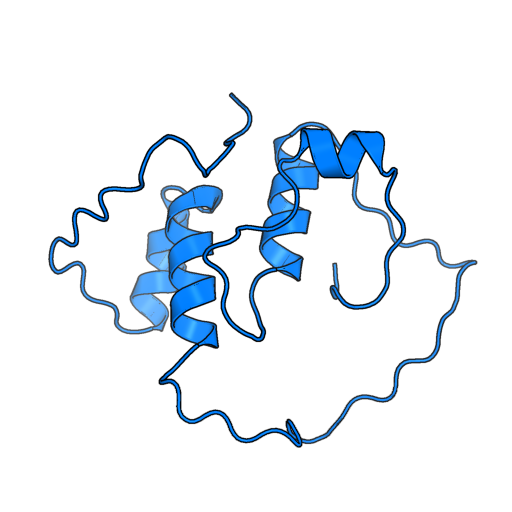4 1.00 89.44 90 LEU A O 1
ATOM 741 N N . GLN A 1 91 ? 16.638 12.102 0.757 1.00 89.81 91 GLN A N 1
ATOM 742 C CA . GLN A 1 91 ? 18.100 12.156 0.856 1.00 89.81 91 GLN A CA 1
ATOM 743 C C . GLN A 1 91 ? 18.764 10.966 0.154 1.00 89.81 91 GLN A C 1
ATOM 745 O O . GLN A 1 91 ? 19.724 11.145 -0.586 1.00 89.81 91 GLN A O 1
ATOM 750 N N . ARG A 1 92 ? 18.235 9.746 0.319 1.00 90.50 92 ARG A N 1
ATOM 751 C CA . ARG A 1 92 ? 18.817 8.542 -0.304 1.00 90.50 92 ARG A CA 1
ATOM 752 C C . ARG A 1 92 ? 18.720 8.524 -1.823 1.00 90.50 92 ARG A C 1
ATOM 754 O O . ARG A 1 92 ? 19.505 7.837 -2.470 1.00 90.50 92 ARG A O 1
ATOM 761 N N . ILE A 1 93 ? 17.741 9.221 -2.388 1.00 89.00 93 ILE A N 1
ATOM 762 C CA . ILE A 1 93 ? 17.534 9.267 -3.837 1.00 89.00 93 ILE A CA 1
ATOM 763 C C . ILE A 1 93 ? 18.130 10.531 -4.478 1.00 89.00 93 ILE A C 1
ATOM 765 O O . ILE A 1 93 ? 17.877 10.757 -5.667 1.00 89.00 93 ILE A O 1
ATOM 769 N N . ASN A 1 94 ? 18.896 11.334 -3.723 1.00 84.94 94 ASN A N 1
ATOM 770 C CA . ASN A 1 94 ? 19.414 12.651 -4.119 1.00 84.94 94 ASN A CA 1
ATOM 771 C C . ASN A 1 94 ? 18.324 13.511 -4.775 1.00 84.94 94 ASN A C 1
ATOM 773 O O . ASN A 1 94 ? 18.485 14.020 -5.882 1.00 84.94 94 ASN A O 1
ATOM 777 N N . HIS A 1 95 ? 17.146 13.563 -4.151 1.00 75.69 95 HIS A N 1
ATOM 778 C CA . HIS A 1 95 ? 16.041 14.377 -4.636 1.00 75.69 95 HIS A CA 1
ATOM 779 C C . HIS A 1 95 ? 16.071 15.720 -3.913 1.00 75.69 95 HIS A C 1
ATOM 781 O O . HIS A 1 95 ? 15.442 15.878 -2.865 1.00 75.69 95 HIS A O 1
ATOM 787 N N . ASP A 1 96 ? 16.826 16.669 -4.466 1.00 60.72 96 ASP A N 1
ATOM 788 C CA . ASP A 1 96 ? 16.876 18.026 -3.935 1.00 60.72 96 ASP A CA 1
ATOM 789 C C . ASP A 1 96 ? 15.476 18.638 -3.932 1.00 60.72 96 ASP A C 1
ATOM 791 O O . ASP A 1 96 ? 14.719 18.541 -4.904 1.00 60.72 96 ASP A O 1
ATOM 795 N N . LYS A 1 97 ? 15.132 19.274 -2.810 1.00 54.09 97 LYS A N 1
ATOM 796 C CA . LYS A 1 97 ? 13.916 20.069 -2.637 1.00 54.09 97 LYS A CA 1
ATOM 797 C C . LYS A 1 97 ? 14.005 21.346 -3.474 1.00 54.09 97 LYS A C 1
ATOM 799 O O . LYS A 1 97 ? 13.975 22.450 -2.940 1.00 54.09 97 LYS A O 1
ATOM 804 N N . VAL A 1 98 ? 14.104 21.236 -4.794 1.00 43.47 98 VAL A N 1
ATOM 805 C CA . VAL A 1 98 ? 13.606 22.323 -5.633 1.00 43.47 98 VAL A CA 1
ATOM 806 C C . VAL A 1 98 ? 12.115 22.358 -5.345 1.00 43.47 98 VAL A C 1
ATOM 808 O O . VAL A 1 98 ? 11.455 21.337 -5.527 1.00 43.47 98 VAL A O 1
ATOM 811 N N . CYS A 1 99 ? 11.632 23.475 -4.795 1.00 42.28 99 CYS A N 1
ATOM 812 C CA . CYS A 1 99 ? 10.248 23.726 -4.406 1.00 42.28 99 CYS A CA 1
ATOM 813 C C . CYS A 1 99 ? 9.259 23.362 -5.524 1.00 42.28 99 CYS A C 1
ATOM 815 O O . CYS A 1 99 ? 8.722 24.227 -6.208 1.00 42.28 99 CYS A O 1
ATOM 817 N N . MET A 1 100 ? 8.953 22.080 -5.685 1.00 41.19 100 MET A N 1
ATOM 818 C CA . MET A 1 100 ? 7.685 21.660 -6.226 1.00 41.19 100 MET A CA 1
ATOM 819 C C . MET A 1 100 ? 6.716 21.826 -5.069 1.00 41.19 100 MET A C 1
ATOM 821 O O . MET A 1 100 ? 6.513 20.922 -4.261 1.00 41.19 100 MET A O 1
ATOM 825 N N . HIS A 1 101 ? 6.106 23.009 -4.998 1.00 38.69 101 HIS A N 1
ATOM 826 C CA . HIS A 1 101 ? 4.718 23.078 -4.577 1.00 38.69 101 HIS A CA 1
ATOM 827 C C . HIS A 1 101 ? 3.949 22.141 -5.512 1.00 38.69 101 HIS A C 1
ATOM 829 O O . HIS A 1 101 ? 3.423 22.561 -6.539 1.00 38.69 101 HIS A O 1
ATOM 835 N N . ILE A 1 102 ? 3.944 20.843 -5.195 1.00 44.72 102 ILE A N 1
ATOM 836 C CA . ILE A 1 102 ? 2.955 19.928 -5.730 1.00 44.72 102 ILE A CA 1
ATOM 837 C C . ILE A 1 102 ? 1.664 20.475 -5.145 1.00 44.72 102 ILE A C 1
ATOM 839 O O . ILE A 1 102 ? 1.342 20.249 -3.978 1.00 44.72 102 ILE A O 1
ATOM 843 N N . THR A 1 103 ? 0.963 21.276 -5.939 1.00 37.44 103 THR A N 1
ATOM 844 C CA . THR A 1 103 ? -0.451 21.542 -5.754 1.00 37.44 103 THR A CA 1
ATOM 845 C C . THR A 1 103 ? -1.137 20.194 -5.898 1.00 37.44 103 THR A C 1
ATOM 847 O O . THR A 1 103 ? -1.606 19.800 -6.962 1.00 37.44 103 THR A O 1
ATOM 850 N N . TYR A 1 104 ? -1.134 19.416 -4.817 1.00 45.72 104 TYR A N 1
ATOM 851 C CA . TYR A 1 104 ? -2.063 18.319 -4.695 1.00 45.72 104 TYR A CA 1
ATOM 852 C C . TYR A 1 104 ? -3.435 18.966 -4.802 1.00 45.72 104 TYR A C 1
ATOM 854 O O . TYR A 1 104 ? -3.815 19.771 -3.953 1.00 45.72 104 TYR A O 1
ATOM 862 N N . SER A 1 105 ? -4.158 18.655 -5.879 1.00 40.56 105 SER A N 1
ATOM 863 C CA . SER A 1 105 ? -5.608 18.776 -5.870 1.00 40.56 105 SER A CA 1
ATOM 864 C C . SER A 1 105 ? -6.064 18.093 -4.584 1.00 40.56 105 SER A C 1
ATOM 866 O O . SER A 1 105 ? -5.949 16.872 -4.452 1.00 40.56 105 SER A O 1
ATOM 868 N N . GLN A 1 106 ? -6.497 18.886 -3.602 1.00 45.59 106 GLN A N 1
ATOM 869 C CA . GLN A 1 106 ? -6.901 18.402 -2.280 1.00 45.59 106 GLN A CA 1
ATOM 870 C C . GLN A 1 106 ? -8.093 17.428 -2.349 1.00 45.59 106 GLN A C 1
ATOM 872 O O . GLN A 1 106 ? -8.485 16.867 -1.334 1.00 45.59 106 GLN A O 1
ATOM 877 N N . ASN A 1 107 ? -8.641 17.175 -3.542 1.00 45.75 107 ASN A N 1
ATOM 878 C CA . ASN A 1 107 ? -9.827 16.356 -3.748 1.00 45.75 107 ASN A CA 1
ATOM 879 C C . ASN A 1 107 ? -9.560 14.857 -3.960 1.00 45.75 107 ASN A C 1
ATOM 881 O O . ASN A 1 107 ? -10.527 14.100 -3.982 1.00 45.75 107 ASN A O 1
ATOM 885 N N . THR A 1 108 ? -8.310 14.398 -4.114 1.00 50.44 108 THR A N 1
ATOM 886 C CA . THR A 1 108 ? -8.047 12.973 -4.438 1.00 50.44 108 THR A CA 1
ATOM 887 C C . THR A 1 108 ? -7.331 12.193 -3.331 1.00 50.44 108 THR A C 1
ATOM 889 O O . THR A 1 108 ? -7.378 10.965 -3.322 1.00 50.44 108 THR A O 1
ATOM 892 N N . ILE A 1 109 ? -6.687 12.865 -2.371 1.00 58.88 109 ILE A N 1
ATOM 893 C CA . ILE A 1 109 ? -5.939 12.195 -1.298 1.00 58.88 109 ILE A CA 1
ATOM 894 C C . ILE A 1 109 ? -6.738 12.268 -0.009 1.00 58.88 109 ILE A C 1
ATOM 896 O O . ILE A 1 109 ? -6.721 13.264 0.710 1.00 58.88 109 ILE A O 1
ATOM 900 N N . ILE A 1 110 ? -7.431 11.172 0.284 1.00 60.25 110 ILE A N 1
ATOM 901 C CA . ILE A 1 110 ? -8.109 10.978 1.561 1.00 60.25 110 ILE A CA 1
ATOM 902 C C . ILE A 1 110 ? -7.038 10.581 2.574 1.00 60.25 110 ILE A C 1
ATOM 904 O O . ILE A 1 110 ? -6.703 9.405 2.729 1.00 60.25 110 ILE A O 1
ATOM 908 N N . ARG A 1 111 ? -6.460 11.582 3.237 1.00 65.44 111 ARG A N 1
ATOM 909 C CA . ARG A 1 111 ? -5.724 11.350 4.475 1.00 65.44 111 ARG A CA 1
ATOM 910 C C . ARG A 1 111 ? -6.759 11.183 5.583 1.00 65.44 111 ARG A C 1
ATOM 912 O O . ARG A 1 111 ? -7.690 11.977 5.674 1.00 65.44 111 ARG A O 1
ATOM 919 N N . CYS A 1 112 ? -6.635 10.125 6.372 1.00 68.44 112 CYS A N 1
ATOM 920 C CA . CYS A 1 112 ? -7.528 9.896 7.501 1.00 68.44 112 CYS A CA 1
ATOM 921 C C . CYS A 1 112 ? -7.197 10.927 8.581 1.00 68.44 112 CYS A C 1
ATOM 923 O O . CYS A 1 112 ? -6.172 10.800 9.248 1.00 68.44 112 CYS A O 1
ATOM 925 N N . VAL A 1 113 ? -8.021 11.970 8.664 1.00 54.72 113 VAL A N 1
ATOM 926 C CA . VAL A 1 113 ? -8.044 12.968 9.738 1.00 54.72 113 VAL A CA 1
ATOM 927 C C . VAL A 1 113 ? -9.330 12.765 10.521 1.00 54.72 113 VAL A C 1
ATOM 929 O O . VAL A 1 113 ? -10.374 12.557 9.857 1.00 54.72 113 VAL A O 1
#

Sequence (113 aa):
MAGGLFAISSKFFRKLGTYDSGFDIWGGENLELSFKTWMCGGTLETIPCSRVGHVYRKRSPYKWDVGNVLRRNLVRLAEVWLDNYKEYYLQRINHDKVCMHITYSQNTIIRCV

InterPro domains:
  IPR027791 Galactosyltransferase, C-terminal [PF02709] (2-56)
  IPR029044 Nucleotide-diphospho-sugar transferases [G3DSA:3.90.550.10] (1-111)
  IPR029044 Nucleotide-diphospho-sugar transferases [SSF53448] (2-98)

Solvent-accessible surface area (backbone atoms only — not comparable to full-atom values): 7617 Å² total; per-residue (Å²): 103,92,52,94,76,84,86,77,56,70,68,56,42,55,72,60,57,55,72,70,86,84,54,53,101,54,58,47,63,28,56,48,55,38,49,50,32,56,74,61,80,47,80,87,85,83,61,89,89,66,82,80,92,76,87,83,69,96,61,80,91,71,85,70,97,64,74,68,45,45,61,54,24,42,52,53,47,27,74,73,73,39,62,84,58,26,54,67,58,34,62,76,67,71,54,74,82,69,85,70,78,72,78,66,65,80,86,75,67,72,71,80,123

Secondary structure (DSSP, 8-state):
--SSS----HHHHHHTTSS-TT--SSSSHHHHHHHHHHHTT------TT--------SS-S----SS-HHHHHHHHHHHHH-GGGHHHHHHHTT-----------TTS-----

pLDDT: mean 84.6, std 16.83, range [37.44, 98.38]

Radius of gyration: 15.77 Å; Cα contacts (8 Å, |Δi|>4): 70; chains: 1; bounding box: 36×45×35 Å

Nearest PDB structures (foldseek):
  6nqt-assembly3_F  TM=9.231E-01  e=5.638E-06  Homo sapiens

Mean predicted aligned error: 7.07 Å